Protein AF-A0A6I6WFI5-F1 (afdb_monomer)

Radius of gyration: 23.14 Å; Cα contacts (8 Å, |Δi|>4): 53; chains: 1; bounding box: 48×18×74 Å

pLDDT: mean 77.5, std 12.39, range [40.47, 93.0]

Secondary structure (DSSP, 8-state):
---GGG------THHHHHHHHHHHHHHHHHHHHHHHHHHHHHHHHHTTTSHHHHHHHHHHHHHHHHHHHHHSTT-HHHHHHHHHHHHHHHHHHHHHHHHHHTT-

Mean predicted aligned error: 10.44 Å

Sequence (104 aa):
MSNIDGTPIYVGEGLSAAGGWLNARAAEVSNELQALKSQLAPLADAWRESQAATYYQDMQNEWDLAANGLFGPEGVLGRIAQAMHVNWNNYSDAEWSNMSTWRH

Foldseek 3Di:
DPDPLPDQPDPDPCLVVVLVVLLVVLVVVVVVLVVVCVVCVVVLVVCVVDPVNVVVVVVVVVVVVVSCCCRNPVHPSNVVSVVSNVVVVVSVVVSVVSVVVVPD

Solvent-accessible surface area (backbone atoms only — not comparable to full-atom values): 5860 Å² total; per-residue (Å²): 130,85,64,68,93,76,59,75,87,80,72,60,70,60,45,65,50,44,26,56,51,53,52,51,53,41,50,52,52,52,51,52,53,53,51,49,51,62,69,43,46,67,56,48,61,73,26,63,92,44,75,62,29,58,55,48,50,52,53,56,47,52,56,47,52,52,46,39,51,41,58,31,98,86,3,54,53,53,54,50,25,50,52,36,47,54,51,44,51,57,50,53,52,50,52,52,54,48,59,59,65,72,72,112

Structure (mmCIF, N/CA/C/O backbone):
data_AF-A0A6I6WFI5-F1
#
_entry.id   AF-A0A6I6WFI5-F1
#
loop_
_atom_site.group_PDB
_atom_site.id
_atom_site.type_symbol
_atom_site.label_atom_id
_atom_site.label_alt_id
_atom_site.label_comp_id
_atom_site.label_asym_id
_atom_site.label_entity_id
_atom_site.label_seq_id
_atom_site.pdbx_PDB_ins_code
_atom_site.Cartn_x
_atom_site.Cartn_y
_atom_site.Cartn_z
_atom_site.occupancy
_atom_site.B_iso_or_equiv
_atom_site.auth_seq_id
_atom_site.auth_comp_id
_atom_site.auth_asym_id
_atom_site.auth_atom_id
_atom_site.pdbx_PDB_model_num
ATOM 1 N N . MET A 1 1 ? 6.274 5.637 -50.393 1.00 40.47 1 MET A N 1
ATOM 2 C CA . MET A 1 1 ? 6.388 4.590 -49.358 1.00 40.47 1 MET A CA 1
ATOM 3 C C . MET A 1 1 ? 6.985 5.252 -48.135 1.00 40.47 1 MET A C 1
ATOM 5 O O . MET A 1 1 ? 8.064 5.815 -48.246 1.00 40.47 1 MET A O 1
ATOM 9 N N . SER A 1 2 ? 6.223 5.325 -47.042 1.00 46.91 2 SER A N 1
ATOM 10 C CA . SER A 1 2 ? 6.733 5.813 -45.756 1.00 46.91 2 SER A CA 1
ATOM 11 C C . SER A 1 2 ? 7.856 4.871 -45.319 1.00 46.91 2 SER A C 1
ATOM 13 O O . SER A 1 2 ? 7.681 3.654 -45.355 1.00 46.91 2 SER A O 1
ATOM 15 N N . ASN A 1 3 ? 9.028 5.441 -45.053 1.00 47.19 3 ASN A N 1
ATOM 16 C CA . ASN A 1 3 ? 10.245 4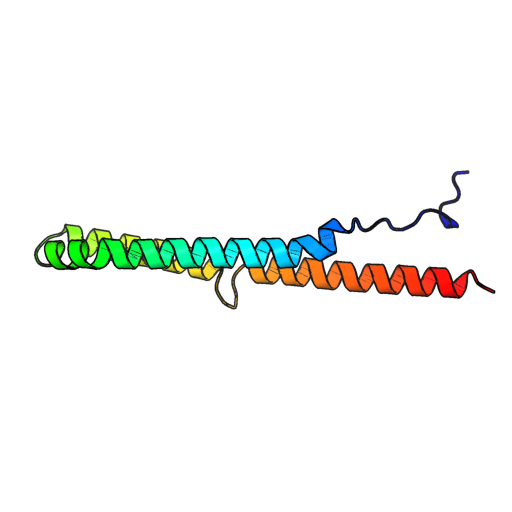.713 -44.737 1.00 47.19 3 ASN A CA 1
ATOM 17 C C . ASN A 1 3 ? 10.144 4.185 -43.299 1.00 47.19 3 ASN A C 1
ATOM 19 O O . ASN A 1 3 ? 10.382 4.930 -42.348 1.00 47.19 3 ASN A O 1
ATOM 23 N N . ILE A 1 4 ? 9.724 2.928 -43.144 1.00 52.28 4 ILE A N 1
ATOM 24 C CA . ILE A 1 4 ? 9.606 2.265 -41.836 1.00 52.28 4 ILE A CA 1
ATOM 25 C C . ILE A 1 4 ? 10.984 2.228 -41.148 1.00 52.28 4 ILE A C 1
ATOM 27 O O . ILE A 1 4 ? 11.058 2.396 -39.936 1.00 52.28 4 ILE A O 1
ATOM 31 N N . ASP A 1 5 ? 12.065 2.172 -41.935 1.00 52.41 5 ASP A N 1
ATOM 32 C CA . ASP A 1 5 ? 13.461 2.093 -41.480 1.00 52.41 5 ASP A CA 1
ATOM 33 C C . ASP A 1 5 ? 13.945 3.328 -40.695 1.00 52.41 5 ASP A C 1
ATOM 35 O O . ASP A 1 5 ? 14.966 3.269 -40.018 1.00 52.41 5 ASP A O 1
ATOM 39 N N . GLY A 1 6 ? 13.227 4.456 -40.771 1.00 49.97 6 GLY A N 1
ATOM 40 C CA . GLY A 1 6 ? 13.573 5.698 -40.069 1.00 49.97 6 GLY A CA 1
ATOM 41 C C . GLY A 1 6 ? 12.624 6.079 -38.935 1.00 49.97 6 GLY A C 1
ATOM 42 O O . GLY A 1 6 ? 12.762 7.170 -38.385 1.00 49.97 6 GLY A O 1
ATOM 43 N N . THR A 1 7 ? 11.628 5.244 -38.623 1.00 52.38 7 THR A N 1
ATOM 44 C CA . THR A 1 7 ? 10.654 5.556 -37.569 1.00 52.38 7 THR A CA 1
ATOM 45 C C . THR A 1 7 ? 11.195 5.018 -36.246 1.00 52.38 7 THR A C 1
ATOM 47 O O . THR A 1 7 ? 11.276 3.798 -36.112 1.00 52.38 7 THR A O 1
ATOM 50 N N . PRO A 1 8 ? 11.566 5.874 -35.271 1.00 54.31 8 PRO A N 1
ATOM 51 C CA . PRO A 1 8 ? 11.957 5.390 -33.954 1.00 54.31 8 PRO A CA 1
ATOM 52 C C . PRO A 1 8 ? 10.804 4.569 -33.390 1.00 54.31 8 PRO A C 1
ATOM 54 O O . PRO A 1 8 ? 9.644 4.996 -33.487 1.00 54.31 8 PRO A O 1
ATOM 57 N N . ILE A 1 9 ? 11.094 3.432 -32.762 1.00 58.38 9 ILE A N 1
ATOM 58 C CA . ILE A 1 9 ? 10.133 2.809 -31.863 1.00 58.38 9 ILE A CA 1
ATOM 59 C C . ILE A 1 9 ? 10.034 3.760 -30.671 1.00 58.38 9 ILE A C 1
ATOM 61 O O . ILE A 1 9 ? 10.789 3.678 -29.707 1.00 58.38 9 ILE A O 1
ATOM 65 N N . TYR A 1 10 ? 9.151 4.756 -30.782 1.00 59.06 10 TYR A N 1
ATOM 66 C CA . TYR A 1 10 ? 8.944 5.745 -29.738 1.00 59.06 10 TYR A CA 1
ATOM 67 C C . TYR A 1 10 ? 8.351 5.038 -28.524 1.00 59.06 10 TYR A C 1
ATOM 69 O O . TYR A 1 10 ? 7.139 4.848 -28.413 1.00 59.06 10 TYR A O 1
ATOM 77 N N . VAL A 1 11 ? 9.215 4.652 -27.595 1.00 58.41 11 V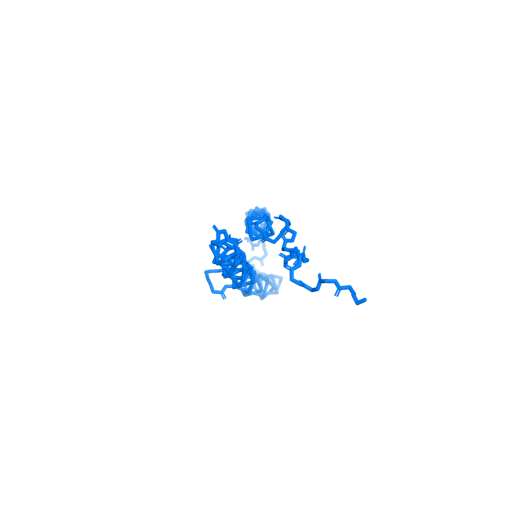AL A N 1
ATOM 78 C CA . VAL A 1 11 ? 8.796 4.375 -26.233 1.00 58.41 11 VAL A CA 1
ATOM 79 C C . VAL A 1 11 ? 8.856 5.698 -25.510 1.00 58.41 11 VAL A C 1
ATOM 81 O O . VAL A 1 11 ? 9.929 6.232 -25.240 1.00 58.41 11 VAL A O 1
ATOM 84 N N . GLY A 1 12 ? 7.679 6.265 -25.257 1.00 59.62 12 GLY A N 1
ATOM 85 C CA . GLY A 1 12 ? 7.589 7.504 -24.507 1.00 59.62 12 GLY A CA 1
ATOM 86 C C . GLY A 1 12 ? 8.316 7.353 -23.175 1.00 59.62 12 GLY A C 1
ATOM 87 O O . GLY A 1 12 ? 8.125 6.364 -22.468 1.00 59.62 12 GLY A O 1
ATOM 88 N N . GLU A 1 13 ? 9.112 8.360 -22.824 1.00 61.09 13 GLU A N 1
ATOM 89 C CA . GLU A 1 13 ? 9.833 8.489 -21.546 1.00 61.09 13 GLU A CA 1
ATOM 90 C C . GLU A 1 13 ? 8.935 8.196 -20.325 1.00 61.09 13 GLU A C 1
ATOM 92 O O . GLU A 1 13 ? 9.391 7.735 -19.277 1.00 61.09 13 GLU A O 1
ATOM 97 N N . GLY A 1 14 ? 7.621 8.382 -20.494 1.00 60.31 14 GLY A N 1
ATOM 98 C CA . GLY A 1 14 ? 6.589 8.012 -19.534 1.00 60.31 14 GLY A CA 1
ATOM 99 C C . GLY A 1 14 ? 6.620 6.548 -19.086 1.00 60.31 14 GLY A C 1
ATOM 100 O O . GLY A 1 14 ? 6.275 6.297 -17.939 1.00 60.31 14 GLY A O 1
ATOM 101 N N . LEU A 1 15 ? 7.067 5.585 -19.906 1.00 63.91 15 LEU A N 1
ATOM 102 C CA . LEU A 1 15 ? 7.144 4.175 -19.487 1.00 63.91 15 LEU A CA 1
ATOM 103 C C . LEU A 1 15 ? 8.257 3.934 -18.454 1.00 63.91 15 LEU A C 1
ATOM 105 O O . LEU A 1 15 ? 8.080 3.137 -17.534 1.00 63.91 15 LEU A O 1
ATOM 109 N N . SER A 1 16 ? 9.371 4.663 -18.579 1.00 67.00 16 SER A N 1
ATOM 110 C CA . SER A 1 16 ? 10.476 4.644 -17.613 1.00 67.00 16 SER A CA 1
ATOM 111 C C . SER A 1 16 ? 10.045 5.254 -16.272 1.00 67.00 16 SER A C 1
ATOM 113 O O . SER A 1 16 ? 10.285 4.685 -15.206 1.00 67.00 16 SER A O 1
ATOM 115 N N . ALA A 1 17 ? 9.310 6.371 -16.318 1.00 73.31 17 ALA A N 1
ATOM 116 C CA . ALA A 1 17 ? 8.815 7.059 -15.125 1.00 73.31 17 ALA A CA 1
ATOM 117 C C . ALA A 1 17 ? 7.606 6.366 -14.461 1.00 73.31 17 ALA A C 1
ATOM 119 O O . ALA A 1 17 ? 7.410 6.493 -13.250 1.00 73.31 17 ALA A O 1
ATOM 120 N N . ALA A 1 18 ? 6.800 5.619 -15.223 1.00 74.50 18 ALA A N 1
ATOM 121 C CA . ALA A 1 18 ? 5.559 5.015 -14.739 1.00 74.50 18 ALA A CA 1
ATOM 122 C C . ALA A 1 18 ? 5.787 3.983 -13.628 1.00 74.50 18 ALA A C 1
ATOM 124 O O . ALA A 1 18 ? 5.006 3.931 -12.679 1.00 74.50 18 ALA A O 1
ATOM 125 N N . GLY A 1 19 ? 6.863 3.190 -13.705 1.00 76.44 19 GLY A N 1
ATOM 126 C CA . GLY A 1 19 ? 7.193 2.213 -12.661 1.00 76.44 19 GLY A CA 1
ATOM 127 C C . GLY A 1 19 ? 7.498 2.884 -11.322 1.00 76.44 19 GLY A C 1
ATOM 128 O O . GLY A 1 19 ? 6.940 2.508 -10.291 1.00 76.44 19 GLY A O 1
ATOM 129 N N . GLY A 1 20 ? 8.324 3.934 -11.347 1.00 80.31 20 GLY A N 1
ATOM 130 C CA . GLY A 1 20 ? 8.632 4.736 -10.162 1.00 80.31 20 GLY A CA 1
ATOM 131 C C . GLY A 1 20 ? 7.400 5.446 -9.599 1.00 80.31 20 GLY A C 1
ATOM 132 O O . GLY A 1 20 ? 7.171 5.409 -8.392 1.00 80.31 20 GLY A O 1
ATOM 133 N N . TRP A 1 21 ? 6.569 6.027 -10.469 1.00 82.25 21 TRP A N 1
ATOM 134 C CA . TRP A 1 21 ? 5.337 6.705 -10.065 1.00 82.25 21 TRP A CA 1
ATOM 135 C C . TRP A 1 21 ? 4.327 5.754 -9.406 1.00 82.25 21 TRP A C 1
ATOM 137 O O . TRP A 1 21 ? 3.791 6.077 -8.346 1.00 82.25 21 TRP A O 1
ATOM 147 N N . LEU A 1 22 ? 4.105 4.562 -9.976 1.00 80.06 22 LEU A N 1
ATOM 148 C CA . LEU A 1 22 ? 3.219 3.554 -9.381 1.00 80.06 22 LEU A CA 1
ATOM 149 C C . LEU A 1 22 ? 3.711 3.106 -8.003 1.00 80.06 22 LEU A C 1
ATOM 151 O O . LEU A 1 22 ? 2.910 3.020 -7.075 1.00 80.06 22 LEU A O 1
ATOM 155 N N . ASN A 1 23 ? 5.015 2.861 -7.855 1.00 81.88 23 ASN A N 1
ATOM 156 C CA . ASN A 1 23 ? 5.598 2.464 -6.573 1.00 81.88 23 ASN A CA 1
ATOM 157 C C . ASN A 1 23 ? 5.495 3.581 -5.524 1.00 81.88 23 ASN A C 1
ATOM 159 O O . ASN A 1 23 ? 5.172 3.307 -4.369 1.00 81.88 23 ASN A O 1
ATOM 163 N N . ALA A 1 24 ? 5.711 4.840 -5.916 1.00 85.75 24 ALA A N 1
ATOM 164 C CA . ALA A 1 24 ? 5.536 5.984 -5.024 1.00 85.75 24 ALA A CA 1
ATOM 165 C C . ALA A 1 24 ? 4.078 6.108 -4.559 1.00 85.75 24 ALA A C 1
ATOM 167 O O . ALA A 1 24 ? 3.814 6.212 -3.362 1.00 85.75 24 ALA A O 1
ATOM 168 N N . ARG A 1 25 ? 3.119 5.997 -5.488 1.00 85.19 25 ARG A N 1
ATOM 169 C CA . ARG A 1 25 ? 1.692 6.064 -5.158 1.00 85.19 25 ARG A CA 1
ATOM 170 C C . ARG A 1 25 ? 1.242 4.897 -4.276 1.00 85.19 25 ARG A C 1
ATOM 172 O O . ARG A 1 25 ? 0.443 5.091 -3.365 1.00 85.19 25 ARG A O 1
ATOM 179 N N . ALA A 1 26 ? 1.778 3.701 -4.509 1.00 83.38 26 ALA A N 1
ATOM 180 C CA . ALA A 1 26 ? 1.555 2.531 -3.662 1.00 83.38 26 ALA A CA 1
ATOM 181 C C . ALA A 1 26 ? 2.058 2.746 -2.224 1.00 83.38 26 ALA A C 1
ATOM 183 O O . ALA A 1 26 ? 1.366 2.395 -1.264 1.00 83.38 26 ALA A O 1
ATOM 184 N N . ALA A 1 27 ? 3.239 3.352 -2.069 1.00 84.44 27 ALA A N 1
ATOM 185 C CA . ALA A 1 27 ? 3.806 3.675 -0.763 1.00 84.44 27 ALA A CA 1
ATOM 186 C C . ALA A 1 27 ? 2.975 4.734 -0.020 1.00 84.44 27 ALA A C 1
ATOM 188 O O . ALA A 1 27 ? 2.706 4.571 1.168 1.00 84.44 27 ALA A O 1
ATOM 189 N N . GLU A 1 28 ? 2.518 5.781 -0.715 1.00 89.25 28 GLU A N 1
ATOM 190 C CA . GLU A 1 28 ? 1.622 6.801 -0.149 1.00 89.25 28 GLU A CA 1
ATOM 191 C C . GLU A 1 28 ? 0.338 6.180 0.413 1.00 89.25 28 GLU A C 1
ATOM 193 O O . GLU A 1 28 ? 0.034 6.364 1.590 1.00 89.25 28 GLU A O 1
ATOM 198 N N . VAL A 1 29 ? -0.372 5.378 -0.389 1.00 86.00 29 VAL A N 1
ATOM 199 C CA . VAL A 1 29 ? -1.633 4.745 0.037 1.00 86.00 29 VAL A CA 1
ATOM 200 C C . VAL A 1 29 ? -1.412 3.771 1.199 1.00 86.00 29 VAL A C 1
ATOM 202 O O . VAL A 1 29 ? -2.217 3.721 2.129 1.00 86.00 29 VAL A O 1
ATOM 205 N N . SER A 1 30 ? -0.303 3.025 1.192 1.00 85.62 30 SER A N 1
ATOM 206 C CA . SER A 1 30 ? 0.047 2.124 2.300 1.00 85.62 30 SER A CA 1
ATOM 207 C C . SER A 1 30 ? 0.276 2.890 3.608 1.00 85.62 30 SER A C 1
ATOM 209 O O . SER A 1 30 ? -0.204 2.474 4.665 1.00 85.62 30 SER A O 1
ATOM 211 N N . ASN A 1 31 ? 0.949 4.043 3.539 1.00 88.88 31 ASN A N 1
ATOM 212 C CA . ASN A 1 31 ? 1.168 4.911 4.694 1.00 88.88 31 ASN A CA 1
ATOM 213 C C . ASN A 1 31 ? -0.144 5.528 5.206 1.00 88.88 31 ASN A C 1
ATOM 215 O O . ASN A 1 31 ? -0.366 5.568 6.416 1.00 88.88 31 ASN A O 1
ATOM 219 N N . GLU A 1 32 ? -1.030 5.971 4.309 1.00 90.88 32 GLU A N 1
ATOM 220 C CA . GLU A 1 32 ? -2.353 6.505 4.664 1.00 90.88 32 GLU A CA 1
ATOM 221 C C . GLU A 1 32 ? -3.219 5.453 5.376 1.00 90.88 32 GLU A C 1
ATOM 223 O O . GLU A 1 32 ? -3.804 5.739 6.423 1.00 90.88 32 GLU A O 1
ATOM 228 N N . LEU A 1 33 ? -3.241 4.211 4.877 1.00 87.94 33 LEU A N 1
ATOM 229 C CA . LEU A 1 33 ? -3.922 3.086 5.529 1.00 87.94 33 LEU A CA 1
ATOM 230 C C . LEU A 1 33 ? -3.356 2.803 6.925 1.00 87.94 33 LEU A C 1
ATOM 232 O O . LEU A 1 33 ? -4.107 2.580 7.877 1.00 87.94 33 LEU A O 1
ATOM 236 N N . GLN A 1 34 ? -2.033 2.838 7.078 1.00 88.62 34 GLN A N 1
ATOM 237 C CA . GLN A 1 34 ? -1.397 2.608 8.372 1.00 88.62 34 GLN A CA 1
ATOM 238 C C . GLN A 1 34 ? -1.661 3.746 9.372 1.00 88.62 34 GLN A C 1
ATOM 240 O O . GLN A 1 34 ? -1.858 3.496 10.568 1.00 88.62 34 GLN A O 1
ATOM 245 N N . ALA A 1 35 ? -1.740 4.987 8.890 1.00 93.00 35 ALA A N 1
ATOM 246 C CA . ALA A 1 35 ? -2.159 6.127 9.694 1.00 93.00 35 ALA A CA 1
ATOM 247 C C . ALA A 1 35 ? -3.619 5.978 10.148 1.00 93.00 35 ALA A C 1
ATOM 249 O O . ALA A 1 35 ? -3.915 6.167 11.328 1.00 93.00 35 ALA A O 1
ATOM 250 N N . LEU A 1 36 ? -4.514 5.566 9.247 1.00 89.50 36 LEU A N 1
ATOM 251 C CA . LEU A 1 36 ? -5.922 5.332 9.559 1.00 89.50 36 LEU A CA 1
ATOM 252 C C . LEU A 1 36 ? -6.101 4.230 10.614 1.00 89.50 36 LEU A C 1
ATOM 254 O O . LEU A 1 36 ? -6.814 4.437 11.593 1.00 89.50 36 LEU A O 1
ATOM 258 N N . LYS A 1 37 ? -5.377 3.108 10.501 1.00 88.69 37 LYS A N 1
ATOM 259 C CA . LYS A 1 37 ? -5.337 2.064 11.546 1.00 88.69 37 LYS A CA 1
ATOM 260 C C . LYS A 1 37 ? -4.940 2.614 12.909 1.00 88.69 37 LYS A C 1
ATOM 262 O O . LYS A 1 37 ? -5.574 2.302 13.913 1.00 88.69 37 LYS A O 1
ATOM 267 N N . SER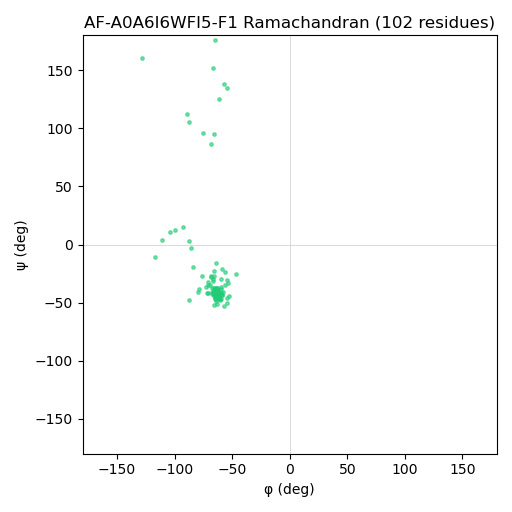 A 1 38 ? -3.898 3.442 12.941 1.00 90.44 38 SER A N 1
ATOM 268 C CA . SER A 1 38 ? -3.401 4.042 14.183 1.00 90.44 38 SER A CA 1
ATOM 269 C C . SER A 1 38 ? -4.441 4.962 14.826 1.00 90.44 38 SER A C 1
ATOM 271 O O . SER A 1 38 ? -4.591 4.962 16.044 1.00 90.44 38 SER A O 1
ATOM 273 N N . GLN A 1 39 ? -5.196 5.709 14.015 1.00 91.25 39 GLN A N 1
ATOM 274 C CA . GLN A 1 39 ? -6.282 6.568 14.496 1.00 91.25 39 GLN A CA 1
ATOM 275 C C . GLN A 1 39 ? -7.495 5.774 14.997 1.00 91.25 39 GLN A C 1
ATOM 277 O O . GLN A 1 39 ? -8.170 6.214 15.925 1.00 91.25 39 GLN A O 1
ATOM 282 N N . LEU A 1 40 ? -7.770 4.611 14.402 1.00 88.25 40 LEU A N 1
ATOM 283 C CA . LEU A 1 40 ? -8.900 3.759 14.776 1.00 88.25 40 LEU A CA 1
ATOM 284 C C . LEU A 1 40 ? -8.599 2.829 15.957 1.00 88.25 40 LEU A C 1
ATOM 286 O O . LEU A 1 40 ? -9.536 2.382 16.613 1.00 88.25 40 LEU A O 1
ATOM 290 N N . ALA A 1 41 ? -7.331 2.565 16.283 1.00 86.69 41 ALA A N 1
ATOM 291 C CA . ALA A 1 41 ? -6.959 1.661 17.375 1.00 86.69 41 ALA A CA 1
ATOM 292 C C . ALA A 1 41 ? -7.628 1.993 18.734 1.00 86.69 41 ALA A C 1
ATOM 294 O O . ALA A 1 41 ? -8.182 1.079 19.345 1.00 86.69 41 ALA A O 1
ATOM 295 N N . PRO A 1 42 ? -7.706 3.262 19.191 1.00 87.56 42 PRO A N 1
ATOM 296 C CA . PRO A 1 42 ? -8.394 3.595 20.443 1.00 87.56 42 PRO A CA 1
ATOM 297 C C . PRO A 1 42 ? -9.915 3.367 20.393 1.00 87.56 42 PRO A C 1
ATOM 299 O O . PRO A 1 42 ? -10.531 3.044 21.407 1.00 87.56 42 PRO A O 1
ATOM 302 N N . LEU A 1 43 ? -10.534 3.536 19.217 1.00 84.12 43 LEU A N 1
ATOM 303 C CA . LEU A 1 43 ? -11.958 3.252 18.999 1.00 84.12 43 LEU A CA 1
ATOM 304 C C . LEU A 1 43 ? -12.220 1.744 19.028 1.00 84.12 43 LEU A C 1
ATOM 306 O O . LEU A 1 43 ? -13.178 1.301 19.657 1.00 84.12 43 LEU A O 1
ATOM 310 N N . ALA A 1 44 ? -11.334 0.961 18.413 1.00 83.00 44 ALA A N 1
ATOM 311 C CA . ALA A 1 44 ? -11.388 -0.494 18.451 1.00 83.00 44 ALA A CA 1
ATOM 312 C C . ALA A 1 44 ? -11.295 -1.029 19.890 1.00 83.00 44 ALA A C 1
ATOM 314 O O . ALA A 1 44 ? -12.066 -1.913 20.267 1.00 83.00 44 ALA A O 1
ATOM 315 N N . ASP A 1 45 ? -10.419 -0.446 20.715 1.00 83.44 45 ASP A N 1
ATOM 316 C CA . ASP A 1 45 ? -10.321 -0.774 22.141 1.00 83.44 45 ASP A CA 1
ATOM 317 C C . ASP A 1 45 ? -11.605 -0.425 22.910 1.00 83.44 45 ASP A C 1
ATOM 319 O O . ASP A 1 45 ? -12.049 -1.204 23.755 1.00 83.44 45 ASP A O 1
ATOM 323 N N . ALA A 1 46 ? -12.253 0.701 22.593 1.00 85.75 46 ALA A N 1
ATOM 324 C CA . ALA A 1 46 ? -13.524 1.085 23.208 1.00 85.75 46 ALA A CA 1
ATOM 325 C C . ALA A 1 46 ? -14.694 0.163 22.808 1.00 85.75 46 ALA A C 1
ATOM 327 O O . ALA A 1 46 ? -15.645 -0.004 23.570 1.00 85.75 46 ALA A O 1
ATOM 328 N N . TRP A 1 47 ? -14.637 -0.458 21.627 1.00 86.06 47 TRP A N 1
ATOM 329 C CA . TRP A 1 47 ? -15.675 -1.371 21.133 1.00 86.06 47 TRP A CA 1
ATOM 330 C C . TRP A 1 47 ? -15.517 -2.811 21.601 1.00 86.06 47 TRP A C 1
ATOM 332 O O . TRP A 1 47 ? -16.384 -3.631 21.295 1.00 86.06 47 TRP A O 1
ATOM 342 N N . ARG A 1 48 ? -14.447 -3.123 22.336 1.00 79.25 48 ARG A N 1
ATOM 343 C CA . ARG A 1 48 ? -14.001 -4.483 22.663 1.00 79.25 48 ARG A CA 1
ATOM 344 C C . ARG A 1 48 ? -15.052 -5.362 23.355 1.00 79.25 48 ARG A C 1
ATOM 346 O O . ARG A 1 48 ? -14.987 -6.580 23.234 1.00 79.25 48 ARG A O 1
ATOM 353 N N . GLU A 1 49 ? -16.035 -4.764 24.024 1.00 82.19 49 GLU A N 1
ATOM 354 C CA . GLU A 1 49 ? -17.152 -5.469 24.678 1.00 82.19 49 GLU A CA 1
ATOM 355 C C . GLU A 1 49 ? -18.459 -5.480 23.852 1.00 82.19 49 GLU A C 1
ATOM 357 O O . GLU A 1 49 ? -19.524 -5.820 24.361 1.00 82.19 49 GLU A O 1
ATOM 362 N N . SER A 1 50 ? -18.408 -5.112 22.568 1.00 84.25 50 SER A N 1
ATOM 363 C CA . SER A 1 50 ? -19.579 -4.978 21.690 1.00 84.25 50 SER A CA 1
ATOM 364 C C . SER A 1 50 ? -19.426 -5.746 20.373 1.00 84.25 50 SER A C 1
ATOM 366 O O . SER A 1 50 ? -18.317 -6.016 19.917 1.00 84.25 50 SER A O 1
ATOM 368 N N . GLN A 1 51 ? -20.546 -6.022 19.694 1.00 83.19 51 GLN A N 1
ATOM 369 C CA . GLN A 1 51 ? -20.547 -6.592 18.333 1.00 83.19 51 GLN A CA 1
ATOM 370 C C . GLN A 1 51 ? -19.804 -5.723 17.302 1.00 83.19 51 GLN A C 1
ATOM 372 O O . GLN A 1 51 ? -19.364 -6.238 16.274 1.00 83.19 51 GLN A O 1
ATOM 377 N N . ALA A 1 52 ? -19.625 -4.425 17.572 1.00 83.75 52 ALA A N 1
ATOM 378 C CA . ALA A 1 52 ? -18.880 -3.532 16.692 1.00 83.75 52 ALA A CA 1
ATOM 379 C C . ALA A 1 52 ? -17.389 -3.899 16.607 1.00 83.75 52 ALA A C 1
ATOM 381 O O . ALA A 1 52 ? -16.780 -3.657 15.568 1.00 83.75 52 ALA A O 1
ATOM 382 N N . ALA A 1 53 ? -16.807 -4.529 17.638 1.00 83.25 53 ALA A N 1
ATOM 383 C CA . ALA A 1 53 ? -15.417 -4.984 17.588 1.00 83.25 53 ALA A CA 1
ATOM 384 C C . ALA A 1 53 ? -15.204 -6.080 16.539 1.00 83.25 53 ALA A C 1
ATOM 386 O O . ALA A 1 53 ? -14.246 -6.006 15.776 1.00 83.25 53 ALA A O 1
ATOM 387 N N . THR A 1 54 ? -16.104 -7.065 16.471 1.00 85.81 54 THR A N 1
ATOM 388 C CA . THR A 1 54 ? -16.028 -8.139 15.470 1.00 85.81 54 THR A CA 1
ATOM 389 C C . THR A 1 54 ? -16.211 -7.582 14.063 1.00 85.81 54 THR A C 1
ATOM 391 O O . THR A 1 54 ? -15.385 -7.840 13.196 1.00 85.81 54 THR A O 1
ATOM 394 N N . TYR A 1 55 ? -17.219 -6.727 13.859 1.00 87.75 55 TYR A N 1
ATOM 395 C CA . TYR A 1 55 ? -17.445 -6.082 12.563 1.00 87.75 55 TYR A CA 1
ATOM 396 C C . TYR A 1 55 ? -16.241 -5.244 12.107 1.00 87.75 55 TYR A C 1
ATOM 398 O O . TYR A 1 55 ? -15.831 -5.306 10.949 1.00 87.75 55 TYR A O 1
ATOM 406 N N . TYR A 1 56 ? -15.649 -4.473 13.024 1.00 87.44 56 TYR A N 1
ATOM 407 C CA . TYR A 1 56 ? -14.446 -3.701 12.736 1.00 87.44 56 TYR A CA 1
ATOM 408 C C . TYR A 1 56 ? -13.255 -4.603 12.400 1.00 87.44 56 TYR A C 1
ATOM 410 O O . TYR A 1 56 ? -12.545 -4.308 11.447 1.00 87.44 56 TYR A O 1
ATOM 418 N N . GLN A 1 57 ? -13.044 -5.701 13.130 1.00 87.69 57 GLN A N 1
ATOM 419 C CA . GLN A 1 57 ? -11.965 -6.652 12.842 1.00 87.69 57 GLN A CA 1
ATOM 420 C C . GLN A 1 57 ? -12.122 -7.316 11.473 1.00 87.69 57 GLN A C 1
ATOM 422 O O . GLN A 1 57 ? -11.133 -7.449 10.758 1.00 87.69 57 GLN A O 1
ATOM 427 N N . ASP A 1 58 ? -13.341 -7.686 11.082 1.00 90.75 58 ASP A N 1
ATOM 428 C CA . ASP A 1 58 ? -13.603 -8.272 9.765 1.00 90.75 58 ASP A CA 1
ATOM 429 C C . ASP A 1 58 ? -13.292 -7.267 8.650 1.00 90.75 58 ASP A C 1
ATOM 431 O O . ASP A 1 58 ? -12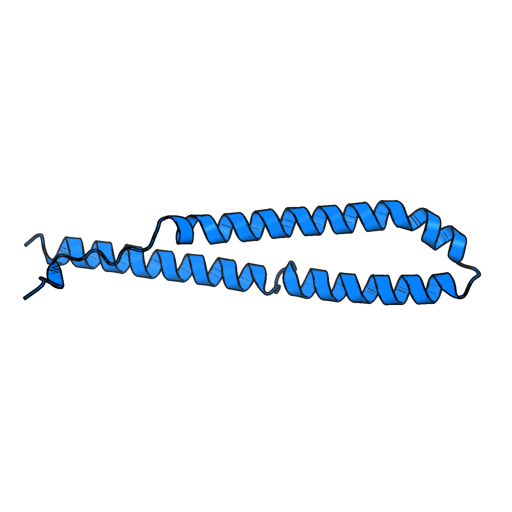.503 -7.560 7.751 1.00 90.75 58 ASP A O 1
ATOM 435 N N . MET A 1 59 ? -13.796 -6.035 8.776 1.00 89.94 59 MET A N 1
ATOM 436 C CA . MET A 1 59 ? -13.480 -4.942 7.849 1.00 89.94 59 MET A CA 1
ATOM 437 C C . MET A 1 59 ? -11.972 -4.642 7.825 1.00 89.94 59 MET A C 1
ATOM 439 O O . MET A 1 59 ? -11.388 -4.401 6.765 1.00 89.94 59 MET A O 1
ATOM 443 N N . GLN A 1 60 ? -11.324 -4.705 8.996 1.00 89.81 60 GLN A N 1
ATOM 444 C CA . GLN A 1 60 ? -9.887 -4.511 9.137 1.00 89.81 60 GLN A CA 1
ATOM 445 C C . GLN A 1 60 ? -9.081 -5.656 8.496 1.00 89.81 60 GLN A C 1
ATOM 447 O O . GLN A 1 60 ? -7.945 -5.469 8.074 1.00 89.81 60 GLN A O 1
ATOM 452 N N . ASN A 1 61 ? -9.626 -6.858 8.397 1.00 90.56 61 ASN A N 1
ATOM 453 C CA . ASN A 1 61 ? -8.957 -7.942 7.687 1.00 90.56 61 ASN A CA 1
ATOM 454 C C . ASN A 1 61 ? -9.141 -7.795 6.171 1.00 90.56 61 ASN A C 1
ATOM 456 O O . ASN A 1 61 ? -8.196 -8.012 5.410 1.00 90.56 61 ASN A O 1
ATOM 460 N N . GLU A 1 62 ? -10.323 -7.371 5.718 1.00 90.75 62 GLU A N 1
ATOM 461 C CA . GLU A 1 62 ? -10.632 -7.210 4.293 1.00 90.75 62 GLU A CA 1
ATOM 462 C C . GLU A 1 62 ? -9.766 -6.145 3.613 1.00 90.75 62 GLU A C 1
ATOM 464 O O . GLU A 1 62 ? -9.123 -6.425 2.596 1.00 90.75 62 GLU A O 1
ATOM 469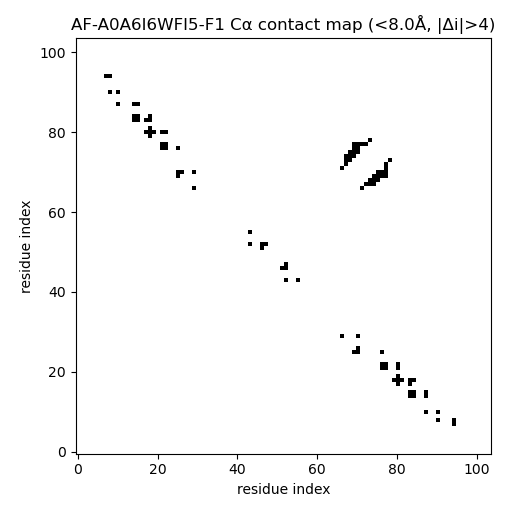 N N . TRP A 1 63 ? -9.687 -4.936 4.178 1.00 88.44 63 TRP A N 1
ATOM 470 C CA . TRP A 1 63 ? -8.844 -3.878 3.605 1.00 88.44 63 TRP A CA 1
ATOM 471 C C . TRP A 1 63 ? -7.336 -4.220 3.674 1.00 88.44 63 TRP A C 1
ATOM 473 O O . TRP A 1 63 ? -6.575 -3.748 2.833 1.00 88.44 63 TRP A O 1
ATOM 483 N N . ASP A 1 64 ? -6.902 -5.101 4.587 1.00 88.12 64 ASP A N 1
ATOM 484 C CA . ASP A 1 64 ? -5.508 -5.520 4.772 1.00 88.12 64 ASP A CA 1
ATOM 485 C C . ASP A 1 64 ? -5.131 -6.552 3.727 1.00 88.12 64 ASP A C 1
ATOM 487 O O . ASP A 1 64 ? -4.049 -6.488 3.141 1.00 88.12 64 ASP A O 1
ATOM 491 N N . LEU A 1 65 ? -6.048 -7.476 3.449 1.00 90.75 65 LEU A N 1
ATOM 492 C CA . LEU A 1 65 ? -5.931 -8.402 2.337 1.00 90.75 65 LEU A CA 1
ATOM 493 C C . LEU A 1 65 ? -5.871 -7.640 1.006 1.00 90.75 65 LEU A C 1
ATOM 495 O O . LEU A 1 65 ? -4.992 -7.906 0.186 1.00 90.75 65 LEU A O 1
ATOM 499 N N . ALA A 1 66 ? -6.762 -6.665 0.808 1.00 88.12 66 ALA A N 1
ATOM 500 C CA . ALA A 1 66 ? -6.791 -5.846 -0.399 1.00 88.12 66 ALA A CA 1
ATOM 501 C C . ALA A 1 66 ? -5.510 -5.009 -0.555 1.00 88.12 66 ALA A C 1
ATOM 503 O O . ALA A 1 66 ? -4.903 -5.002 -1.629 1.00 88.12 66 ALA A O 1
ATOM 504 N N . ALA A 1 67 ? -5.054 -4.358 0.519 1.00 85.88 67 ALA A N 1
ATOM 505 C CA . ALA A 1 67 ? -3.824 -3.575 0.526 1.00 85.88 67 ALA A CA 1
ATOM 506 C C . ALA A 1 67 ? -2.596 -4.447 0.238 1.00 85.88 67 ALA A C 1
ATOM 508 O O . ALA A 1 67 ? -1.776 -4.085 -0.600 1.00 85.88 67 ALA A O 1
ATOM 509 N N . ASN A 1 68 ? -2.493 -5.631 0.848 1.00 86.44 68 ASN A N 1
ATOM 510 C CA . ASN A 1 68 ? -1.414 -6.574 0.550 1.00 86.44 68 ASN A CA 1
ATOM 511 C C . ASN A 1 68 ? -1.469 -7.083 -0.898 1.00 86.44 68 ASN A C 1
ATOM 513 O O . ASN A 1 68 ? -0.430 -7.205 -1.544 1.00 86.44 68 ASN A O 1
ATOM 517 N N . GLY A 1 69 ? -2.661 -7.346 -1.438 1.00 86.31 69 GLY A N 1
ATOM 518 C CA . GLY A 1 69 ? -2.832 -7.772 -2.829 1.00 86.31 69 GLY A CA 1
ATOM 519 C C . GLY A 1 69 ? -2.458 -6.695 -3.854 1.00 86.31 69 GLY A C 1
ATOM 520 O O . GLY A 1 69 ? -1.998 -7.014 -4.952 1.00 86.31 69 GLY A O 1
ATOM 521 N N . LEU A 1 70 ? -2.620 -5.418 -3.509 1.00 84.06 70 LEU A N 1
ATOM 522 C CA . LEU A 1 70 ? -2.271 -4.295 -4.381 1.00 84.06 70 LEU A CA 1
ATOM 523 C C . LEU A 1 70 ? -0.810 -3.860 -4.224 1.00 84.06 70 LEU A C 1
ATOM 525 O O . LEU A 1 70 ? -0.116 -3.692 -5.229 1.00 84.06 70 LEU A O 1
ATOM 529 N N . PHE A 1 71 ? -0.357 -3.698 -2.980 1.00 83.12 71 PHE A N 1
ATOM 530 C CA . PHE A 1 71 ? 0.879 -3.000 -2.610 1.00 83.12 71 PHE A CA 1
ATOM 531 C C . PHE A 1 71 ? 1.923 -3.887 -1.924 1.00 83.12 71 PHE A C 1
ATOM 533 O O . PHE A 1 71 ? 3.053 -3.447 -1.727 1.00 83.12 71 PHE A O 1
ATOM 540 N N . GLY A 1 72 ? 1.562 -5.108 -1.525 1.00 79.75 72 GLY A N 1
ATOM 541 C CA . GLY A 1 72 ? 2.483 -6.021 -0.853 1.00 79.75 72 GLY A CA 1
ATOM 542 C C . GLY A 1 72 ? 3.645 -6.463 -1.753 1.00 79.75 72 GLY A C 1
ATOM 543 O O . GLY A 1 72 ? 3.658 -6.164 -2.948 1.00 79.75 72 GLY A O 1
ATOM 544 N N . PRO A 1 73 ? 4.608 -7.234 -1.215 1.00 75.50 73 PRO A N 1
ATOM 545 C CA . PRO A 1 73 ? 5.778 -7.706 -1.968 1.00 75.50 73 PRO A CA 1
ATOM 546 C C . PRO A 1 73 ? 5.422 -8.440 -3.270 1.00 75.50 73 PRO A C 1
ATOM 548 O O . PRO A 1 73 ? 6.127 -8.330 -4.265 1.00 75.50 73 PRO A O 1
ATOM 551 N N . GLU A 1 74 ? 4.289 -9.146 -3.263 1.00 78.81 74 GLU A N 1
ATOM 552 C CA . GLU A 1 74 ? 3.737 -9.885 -4.404 1.00 78.81 74 GLU A CA 1
ATOM 553 C C . GLU A 1 74 ? 2.547 -9.171 -5.066 1.00 78.81 74 GLU A C 1
ATOM 555 O O . GLU A 1 74 ? 1.831 -9.764 -5.882 1.00 78.81 74 GLU A O 1
ATOM 560 N N . GLY A 1 75 ? 2.314 -7.911 -4.695 1.00 83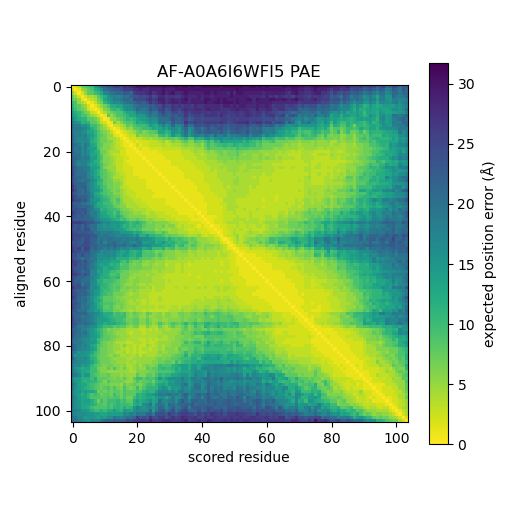.94 75 GLY A N 1
ATOM 561 C CA . GLY A 1 75 ? 1.166 -7.121 -5.099 1.00 83.94 75 GLY A CA 1
ATOM 562 C C . GLY A 1 75 ? 1.155 -6.805 -6.591 1.00 83.94 75 GLY A C 1
ATOM 563 O O . GLY A 1 75 ? 2.191 -6.718 -7.258 1.00 83.94 75 GLY A O 1
ATOM 564 N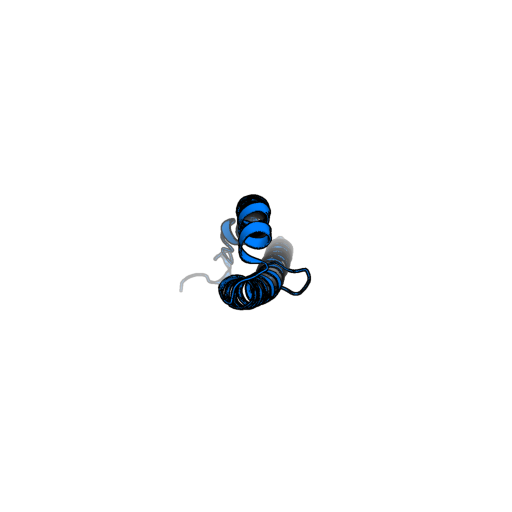 N . VAL A 1 76 ? -0.045 -6.628 -7.140 1.00 88.00 76 VAL A N 1
ATOM 565 C CA . VAL A 1 76 ? -0.247 -6.433 -8.583 1.00 88.00 76 VAL A CA 1
ATOM 566 C C . VAL A 1 76 ? 0.484 -5.189 -9.100 1.00 88.00 76 VAL A C 1
ATOM 568 O O . VAL A 1 76 ? 1.046 -5.235 -10.195 1.00 88.00 76 VAL A O 1
ATOM 571 N N . LEU A 1 77 ? 0.545 -4.099 -8.325 1.00 82.31 77 LEU A N 1
ATOM 572 C CA . LEU A 1 77 ? 1.214 -2.873 -8.772 1.00 82.31 77 LEU A CA 1
ATOM 573 C C . LEU A 1 77 ? 2.729 -3.044 -8.902 1.00 82.31 77 LEU A C 1
ATOM 575 O O . LEU A 1 77 ? 3.302 -2.552 -9.873 1.00 82.31 77 LEU A O 1
ATOM 579 N N . GLY A 1 78 ? 3.361 -3.807 -8.006 1.00 80.00 78 GLY A N 1
ATOM 580 C CA . GLY A 1 78 ? 4.781 -4.147 -8.122 1.00 80.00 78 GLY A CA 1
ATOM 581 C C . GLY A 1 78 ? 5.074 -4.954 -9.391 1.00 80.00 78 GLY A C 1
ATOM 582 O O . GLY A 1 78 ? 6.028 -4.663 -10.114 1.00 80.00 78 GLY A O 1
ATOM 583 N N . ARG A 1 79 ? 4.197 -5.908 -9.739 1.00 83.75 79 ARG A N 1
ATOM 584 C CA . ARG A 1 79 ? 4.315 -6.690 -10.985 1.00 83.75 79 ARG A CA 1
ATOM 585 C C . ARG A 1 79 ? 4.151 -5.821 -12.231 1.00 83.75 79 ARG A C 1
ATOM 587 O O . ARG A 1 79 ? 4.895 -5.995 -13.193 1.00 83.75 79 ARG A O 1
ATOM 594 N N . ILE A 1 80 ? 3.206 -4.879 -12.214 1.00 81.00 80 ILE A N 1
ATOM 595 C CA . ILE A 1 80 ? 3.002 -3.927 -13.315 1.00 81.00 80 ILE A CA 1
ATOM 596 C C . ILE A 1 80 ? 4.227 -3.017 -13.461 1.00 81.00 80 IL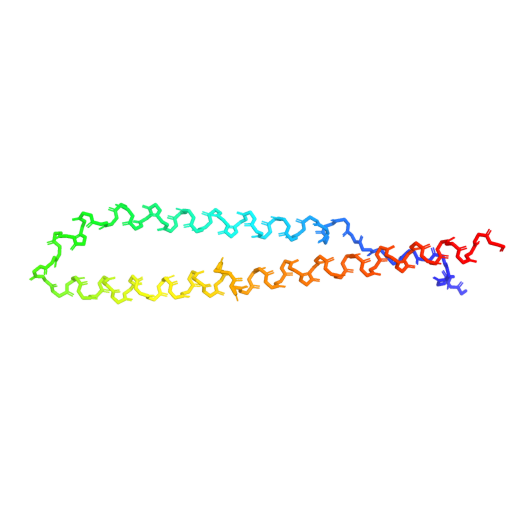E A C 1
ATOM 598 O O . ILE A 1 80 ? 4.729 -2.852 -14.571 1.00 81.00 80 ILE A O 1
ATOM 602 N N . ALA A 1 81 ? 4.754 -2.479 -12.357 1.00 78.94 81 ALA A N 1
ATOM 603 C CA . ALA A 1 81 ? 5.964 -1.659 -12.366 1.00 78.94 81 ALA A CA 1
ATOM 604 C C . ALA A 1 81 ? 7.167 -2.424 -12.946 1.00 78.94 81 ALA A C 1
ATOM 606 O O . ALA A 1 81 ? 7.873 -1.896 -13.807 1.00 78.94 81 ALA A O 1
ATOM 607 N N . GLN A 1 82 ? 7.346 -3.690 -12.554 1.00 81.06 82 GLN A N 1
ATOM 608 C CA . GLN A 1 82 ? 8.400 -4.549 -13.093 1.00 81.06 82 GLN A CA 1
ATOM 609 C C . GLN A 1 82 ? 8.225 -4.807 -14.595 1.00 81.06 82 GLN A C 1
ATOM 611 O O . GLN A 1 82 ? 9.188 -4.703 -15.352 1.00 81.06 82 GLN A O 1
ATOM 616 N N . ALA A 1 83 ? 7.006 -5.114 -15.046 1.00 82.75 83 ALA A N 1
ATOM 617 C CA . ALA A 1 83 ? 6.723 -5.340 -16.462 1.00 82.75 83 ALA A CA 1
ATOM 618 C C . ALA A 1 83 ? 7.001 -4.089 -17.313 1.00 82.75 83 ALA A C 1
ATOM 620 O O . ALA A 1 83 ? 7.566 -4.196 -18.401 1.00 82.75 83 ALA A O 1
ATOM 621 N N . MET A 1 84 ? 6.664 -2.897 -16.807 1.00 79.25 84 MET A N 1
ATOM 622 C CA . MET A 1 84 ? 6.985 -1.634 -17.481 1.00 79.25 84 MET A CA 1
ATOM 623 C C . MET A 1 84 ? 8.495 -1.399 -17.576 1.00 79.25 84 MET A C 1
AT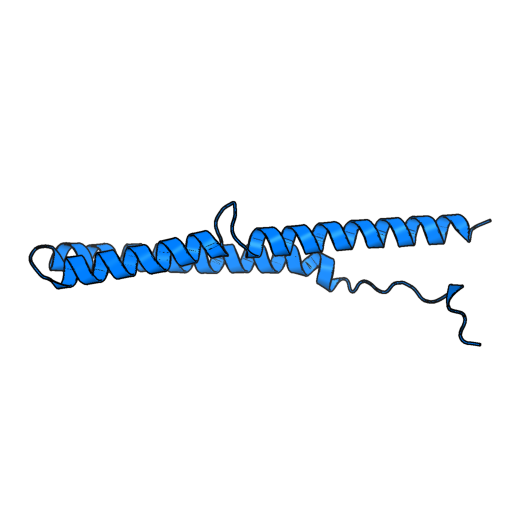OM 625 O O . MET A 1 84 ? 8.973 -0.994 -18.634 1.00 79.25 84 MET A O 1
ATOM 629 N N . HIS A 1 85 ? 9.252 -1.715 -16.520 1.00 77.62 85 HIS A N 1
ATOM 630 C CA . HIS A 1 85 ? 10.711 -1.596 -16.531 1.00 77.62 85 HIS A CA 1
ATOM 631 C C . HIS A 1 85 ? 11.374 -2.567 -17.522 1.00 77.62 85 HIS A C 1
ATOM 633 O O . HIS A 1 85 ? 12.240 -2.167 -18.297 1.00 77.62 85 HIS A O 1
ATOM 639 N N . VAL A 1 86 ? 10.932 -3.829 -17.551 1.00 80.88 86 VAL A N 1
ATOM 640 C CA . VAL A 1 86 ? 11.428 -4.833 -18.510 1.00 80.88 86 VAL A CA 1
ATOM 641 C C . VAL A 1 86 ? 11.127 -4.414 -19.947 1.00 80.88 86 VAL A C 1
ATOM 643 O O . VAL A 1 86 ? 12.013 -4.470 -20.796 1.00 80.88 86 VAL A O 1
ATOM 646 N N . ASN A 1 87 ? 9.902 -3.954 -20.218 1.00 76.69 87 ASN A N 1
ATOM 647 C CA . ASN A 1 87 ? 9.536 -3.471 -21.545 1.00 76.69 87 ASN A CA 1
ATOM 648 C C . ASN A 1 87 ? 10.418 -2.293 -21.966 1.00 76.69 87 ASN A C 1
ATOM 650 O O . ASN A 1 87 ? 10.953 -2.316 -23.070 1.00 76.69 87 ASN A O 1
ATOM 654 N N . TRP A 1 88 ? 10.621 -1.306 -21.089 1.00 75.06 88 TRP A N 1
ATOM 655 C CA . TRP A 1 88 ? 11.513 -0.178 -21.361 1.00 75.06 88 TRP A CA 1
ATOM 656 C C . TRP A 1 88 ? 12.930 -0.628 -21.746 1.00 75.06 88 TRP A C 1
ATOM 658 O O . TRP A 1 88 ? 13.433 -0.204 -22.786 1.00 75.06 88 TRP A O 1
ATOM 668 N N . ASN A 1 89 ? 13.548 -1.515 -20.958 1.00 75.81 89 ASN A N 1
ATOM 669 C CA . ASN A 1 89 ? 14.905 -2.001 -21.233 1.00 75.81 89 ASN A CA 1
ATOM 670 C C . ASN A 1 89 ? 14.982 -2.720 -22.587 1.00 75.81 89 ASN A C 1
ATOM 672 O O . ASN A 1 89 ? 15.832 -2.383 -23.406 1.00 75.81 89 ASN A O 1
ATOM 676 N N . ASN A 1 90 ? 14.041 -3.630 -22.868 1.00 77.06 90 ASN A N 1
ATOM 677 C CA . ASN A 1 90 ? 14.002 -4.365 -24.136 1.00 77.06 90 ASN A CA 1
ATOM 678 C C . ASN A 1 90 ? 13.918 -3.428 -25.350 1.00 77.06 90 ASN A C 1
ATOM 680 O O . ASN A 1 90 ? 14.569 -3.665 -26.367 1.00 77.06 90 ASN A O 1
ATOM 684 N N . TYR A 1 91 ? 13.116 -2.366 -25.252 1.00 73.75 91 TYR A N 1
ATOM 685 C CA . TYR A 1 91 ? 12.996 -1.390 -26.330 1.00 73.75 91 TYR A CA 1
ATOM 686 C C . TYR A 1 91 ? 14.241 -0.511 -26.467 1.00 73.75 91 TYR A C 1
ATOM 688 O O . TYR A 1 91 ? 14.689 -0.280 -27.587 1.00 73.75 91 TYR A O 1
ATOM 696 N N . SER A 1 92 ? 14.823 -0.057 -25.355 1.00 70.94 92 SER A N 1
ATOM 697 C CA . SER A 1 92 ? 16.070 0.715 -25.369 1.00 70.94 92 SER A CA 1
ATOM 698 C C . SER A 1 92 ? 17.219 -0.079 -26.003 1.00 70.94 92 SER A C 1
ATOM 700 O O . SER A 1 92 ? 17.974 0.463 -26.811 1.00 70.94 92 SER A O 1
ATOM 702 N N . ASP A 1 93 ? 17.331 -1.370 -25.683 1.00 74.44 93 ASP A N 1
ATOM 703 C CA . ASP A 1 93 ? 18.357 -2.257 -26.239 1.00 74.44 93 ASP A CA 1
ATOM 704 C C . ASP A 1 93 ? 18.140 -2.509 -27.739 1.00 74.44 93 ASP A C 1
ATOM 706 O O . ASP A 1 93 ? 19.094 -2.480 -28.522 1.00 74.44 93 ASP A O 1
ATOM 710 N N . ALA A 1 94 ? 16.885 -2.702 -28.164 1.00 73.25 94 ALA A N 1
ATOM 711 C CA . ALA A 1 94 ? 16.533 -2.864 -29.573 1.00 73.25 94 ALA A CA 1
ATOM 712 C C . ALA A 1 94 ? 16.849 -1.604 -30.397 1.00 73.25 94 ALA A C 1
ATOM 714 O O . ALA A 1 94 ? 17.431 -1.705 -31.477 1.00 73.25 94 ALA A O 1
ATOM 715 N N . GLU A 1 95 ? 16.530 -0.416 -29.879 1.00 69.19 95 GLU A N 1
ATOM 716 C CA . GLU A 1 95 ? 16.880 0.862 -30.509 1.00 69.19 95 GLU A CA 1
ATOM 717 C C . GLU A 1 95 ? 18.400 1.045 -30.609 1.00 69.19 95 GLU A C 1
ATOM 719 O O . GLU A 1 95 ? 18.913 1.424 -31.663 1.00 69.19 95 GLU A O 1
ATOM 724 N N . TRP A 1 96 ? 19.150 0.714 -29.552 1.00 66.75 96 TRP A N 1
ATOM 725 C CA . TRP A 1 96 ? 20.613 0.787 -29.581 1.00 66.75 96 TRP A CA 1
ATOM 726 C C . TRP A 1 96 ? 21.223 -0.175 -30.609 1.00 66.75 96 TRP A C 1
ATOM 728 O O . TRP A 1 96 ? 22.122 0.209 -31.362 1.00 66.75 96 TRP A O 1
ATOM 738 N N . SER A 1 97 ? 20.696 -1.399 -30.693 1.00 70.88 97 SER A N 1
ATOM 739 C CA . SER A 1 97 ? 21.097 -2.395 -31.692 1.00 70.88 97 SER A CA 1
ATOM 740 C C . SER A 1 97 ? 20.743 -1.970 -33.121 1.00 70.88 97 SER A C 1
ATOM 742 O O . SER A 1 97 ? 21.520 -2.199 -34.049 1.00 70.88 97 SER A O 1
ATOM 744 N N . ASN A 1 98 ? 19.591 -1.333 -33.327 1.00 65.00 98 ASN A N 1
ATOM 745 C CA . ASN A 1 98 ? 19.224 -0.799 -34.635 1.00 65.00 98 ASN A CA 1
ATOM 746 C C . ASN A 1 98 ? 20.175 0.338 -35.023 1.00 65.00 98 ASN A C 1
ATOM 748 O O . ASN A 1 98 ? 20.814 0.271 -36.071 1.00 65.00 98 ASN A O 1
ATOM 752 N N . MET A 1 99 ? 20.361 1.341 -34.160 1.00 69.50 99 MET A N 1
ATOM 753 C CA . MET A 1 99 ? 21.279 2.457 -34.422 1.00 69.50 99 MET A CA 1
ATOM 754 C C . MET A 1 99 ? 22.719 2.005 -34.709 1.00 69.50 99 MET A C 1
ATOM 756 O O . MET A 1 99 ? 23.404 2.648 -35.506 1.00 69.50 99 MET A O 1
ATOM 760 N N . SER A 1 100 ? 23.200 0.932 -34.073 1.00 70.06 100 SER A N 1
ATOM 761 C CA . SER A 1 100 ? 24.532 0.384 -34.352 1.00 70.06 100 SER A CA 1
ATOM 762 C C . SER A 1 100 ? 24.603 -0.330 -35.706 1.00 70.06 100 SER A C 1
ATOM 764 O O . SER A 1 100 ? 25.592 -0.167 -36.417 1.00 70.06 100 SER A O 1
ATOM 766 N N . THR A 1 101 ? 23.539 -1.031 -36.105 1.00 67.06 101 THR A N 1
ATOM 767 C CA . THR A 1 101 ? 23.447 -1.745 -37.392 1.00 67.06 101 THR A CA 1
ATOM 768 C C . THR A 1 101 ? 23.450 -0.790 -38.589 1.00 67.06 101 THR A C 1
ATOM 770 O O . THR A 1 101 ? 24.082 -1.075 -39.602 1.00 67.06 101 THR A O 1
ATOM 773 N N . TRP A 1 102 ? 22.797 0.370 -38.471 1.00 61.97 102 TRP A N 1
ATOM 774 C CA . TRP A 1 102 ? 22.684 1.359 -39.556 1.00 61.97 102 TRP A CA 1
ATOM 775 C C . TRP A 1 102 ? 23.847 2.369 -39.623 1.00 61.97 102 TRP A C 1
ATOM 777 O O . TRP A 1 102 ? 23.829 3.282 -40.446 1.00 61.97 102 TRP A O 1
ATOM 787 N N . ARG A 1 103 ? 24.862 2.236 -38.757 1.00 57.47 103 ARG A N 1
ATOM 788 C CA . ARG A 1 103 ? 26.074 3.082 -38.731 1.00 57.47 103 ARG A CA 1
ATOM 789 C C . ARG A 1 103 ? 27.242 2.521 -39.559 1.00 57.47 103 ARG A C 1
ATOM 791 O O . ARG A 1 103 ? 28.376 2.981 -39.393 1.00 57.47 103 ARG A O 1
ATOM 798 N N . HIS A 1 104 ? 26.984 1.549 -40.430 1.00 47.38 104 HIS A N 1
ATOM 799 C CA . HIS A 1 104 ? 27.960 0.957 -41.348 1.00 47.38 104 HIS A CA 1
ATOM 800 C C . HIS A 1 104 ? 27.635 1.290 -42.801 1.00 47.38 104 HIS A C 1
ATOM 802 O O . HIS A 1 104 ? 26.450 1.173 -43.181 1.00 47.38 104 HIS A O 1
#

Nearest PDB structures (foldseek):
  5zhy-assembly1_C  TM=3.432E-01  e=6.969E+00  Human coronavirus 229E